Protein AF-A0A7W1F2G5-F1 (afdb_monomer)

Sequence (78 aa):
MRVDHVLHVFRKDGIELLRDRRTLFVNVLLPLLLYPLIMLFLVQVTQLTRDSHAPPPRVALLGLPDRLDDLVLDPPRV

Structure (mmCIF, N/CA/C/O backbone):
data_AF-A0A7W1F2G5-F1
#
_entry.id   AF-A0A7W1F2G5-F1
#
loop_
_atom_site.group_PDB
_atom_site.id
_atom_site.type_symbol
_atom_site.label_atom_id
_atom_site.label_alt_id
_atom_site.label_comp_id
_atom_site.label_asym_id
_atom_site.label_entity_id
_atom_site.label_seq_id
_atom_site.pdbx_PDB_ins_code
_atom_site.Cartn_x
_atom_site.Cartn_y
_atom_site.Cartn_z
_atom_site.occupancy
_atom_site.B_iso_or_equiv
_atom_site.auth_seq_id
_atom_site.auth_comp_id
_atom_site.auth_asym_id
_atom_site.auth_atom_id
_atom_site.pdbx_PDB_model_num
ATOM 1 N N . MET A 1 1 ? -26.770 -11.643 32.287 1.00 56.16 1 MET A N 1
ATOM 2 C CA . MET A 1 1 ? -25.994 -10.464 31.838 1.00 56.16 1 MET A CA 1
ATOM 3 C C . MET A 1 1 ? -26.893 -9.613 30.958 1.00 56.16 1 MET A C 1
ATOM 5 O O . MET A 1 1 ? -27.442 -10.136 30.001 1.00 56.16 1 MET A O 1
ATOM 9 N N . ARG A 1 2 ? -27.138 -8.354 31.335 1.00 75.62 2 ARG A N 1
ATOM 10 C CA . ARG A 1 2 ? -28.072 -7.463 30.630 1.00 75.62 2 ARG A CA 1
ATOM 11 C C . ARG A 1 2 ? -27.398 -6.897 29.377 1.00 75.62 2 ARG A C 1
ATOM 13 O O . ARG A 1 2 ? -26.473 -6.099 29.496 1.00 75.62 2 ARG A O 1
ATOM 20 N N . VAL A 1 3 ? -27.863 -7.316 28.204 1.00 80.56 3 VAL A N 1
ATOM 21 C CA . VAL A 1 3 ? -27.410 -6.850 26.876 1.00 80.56 3 VAL A CA 1
ATOM 22 C C . VAL A 1 3 ? -27.453 -5.324 26.747 1.00 80.56 3 VAL A C 1
ATOM 24 O O . VAL A 1 3 ? -26.571 -4.737 26.127 1.00 80.56 3 VAL A O 1
ATOM 27 N N . ASP A 1 4 ? -28.395 -4.675 27.432 1.00 83.81 4 ASP A N 1
ATOM 28 C CA . ASP A 1 4 ? -28.533 -3.215 27.452 1.00 83.81 4 ASP A CA 1
ATOM 29 C C . ASP A 1 4 ? -27.309 -2.508 28.048 1.00 83.81 4 ASP A C 1
ATOM 31 O O . ASP A 1 4 ? -26.890 -1.466 27.551 1.00 83.81 4 ASP A O 1
ATOM 35 N N . HIS A 1 5 ? -26.691 -3.087 29.086 1.00 84.31 5 HIS A N 1
ATOM 36 C CA . HIS A 1 5 ? -25.462 -2.535 29.666 1.00 84.31 5 HIS A CA 1
ATOM 37 C C . HIS A 1 5 ? -24.279 -2.680 28.709 1.00 84.31 5 HIS A C 1
ATOM 39 O O . HIS A 1 5 ? -23.493 -1.750 28.560 1.00 84.31 5 HIS A O 1
ATOM 45 N N . VAL A 1 6 ? -24.173 -3.825 28.031 1.00 84.94 6 VAL A N 1
ATOM 46 C CA . VAL A 1 6 ? -23.102 -4.082 27.058 1.00 84.94 6 VAL A CA 1
ATOM 47 C C . VAL A 1 6 ? -23.198 -3.100 25.891 1.00 84.94 6 VAL A C 1
ATOM 49 O O . VAL A 1 6 ? -22.198 -2.489 25.522 1.00 84.94 6 VAL A O 1
ATOM 52 N N . LEU A 1 7 ? -24.405 -2.884 25.359 1.00 85.19 7 LEU A N 1
ATOM 53 C CA . LEU A 1 7 ? -24.641 -1.945 24.263 1.00 85.19 7 LEU A CA 1
ATOM 54 C C . LEU A 1 7 ? -24.331 -0.496 24.670 1.00 85.19 7 LEU A C 1
ATOM 56 O O . LEU A 1 7 ? -23.765 0.269 23.887 1.00 85.19 7 LEU A O 1
ATOM 60 N N . HIS A 1 8 ? -24.666 -0.121 25.906 1.00 86.75 8 HIS A N 1
ATOM 61 C CA . HIS A 1 8 ? -24.404 1.221 26.419 1.00 86.75 8 HIS A CA 1
ATOM 62 C C . HIS A 1 8 ? -22.903 1.500 26.594 1.00 86.75 8 HIS A C 1
ATOM 64 O O . HIS A 1 8 ? -22.449 2.611 26.307 1.00 86.75 8 HIS A O 1
ATOM 70 N N . VAL A 1 9 ? -22.130 0.498 27.026 1.00 85.25 9 VAL A N 1
ATOM 71 C CA . VAL A 1 9 ? -20.663 0.582 27.119 1.00 85.25 9 VAL A CA 1
ATOM 72 C C . VAL A 1 9 ? -20.043 0.651 25.723 1.00 85.25 9 VAL A C 1
ATOM 74 O O .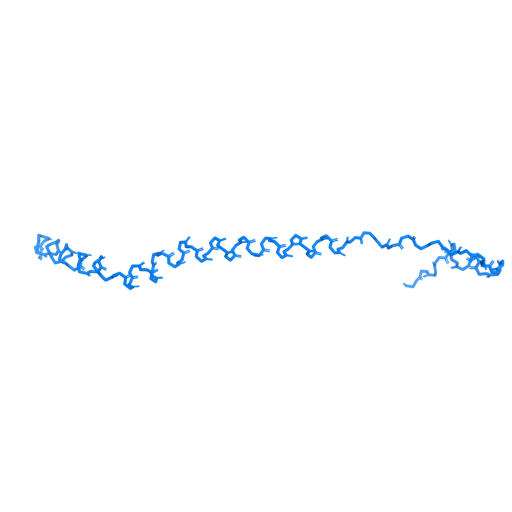 VAL A 1 9 ? -19.284 1.573 25.448 1.00 85.25 9 VAL A O 1
ATOM 77 N N . PHE A 1 10 ? -20.459 -0.220 24.797 1.00 85.94 10 PHE A N 1
ATOM 78 C CA . PHE A 1 10 ? -19.967 -0.212 23.412 1.00 85.94 10 PHE A CA 1
ATOM 79 C C . PHE A 1 10 ? -20.178 1.126 22.707 1.00 85.94 10 PHE A C 1
ATOM 81 O O . PHE A 1 10 ? -19.304 1.600 21.987 1.00 85.94 10 PHE A O 1
ATOM 88 N N . ARG A 1 11 ? -21.342 1.750 22.899 1.00 85.88 11 ARG A N 1
ATOM 89 C CA . ARG A 1 11 ? -21.642 3.046 22.287 1.00 85.88 11 ARG A CA 1
ATOM 90 C C . ARG A 1 11 ? -20.779 4.163 22.873 1.00 85.88 11 ARG A C 1
ATOM 92 O O . ARG A 1 11 ? -20.349 5.037 22.125 1.00 85.88 11 ARG A O 1
ATOM 99 N N . LYS A 1 12 ? -20.529 4.142 24.184 1.00 87.06 12 LYS A N 1
ATOM 100 C CA . LYS A 1 12 ? -19.637 5.105 24.839 1.00 87.06 12 LYS A CA 1
ATOM 101 C C . LYS A 1 12 ? -18.207 4.945 24.314 1.00 87.06 12 LYS A C 1
ATOM 103 O O . LYS A 1 12 ? -17.652 5.904 23.782 1.00 87.06 12 LYS A O 1
ATOM 108 N N . ASP A 1 13 ? -17.672 3.732 24.384 1.00 84.06 13 ASP A N 1
ATOM 109 C CA . ASP A 1 13 ? -16.287 3.438 24.011 1.00 84.06 13 ASP A CA 1
ATOM 110 C C . ASP A 1 13 ? -16.068 3.595 22.500 1.00 84.06 13 ASP A C 1
ATOM 112 O O . ASP A 1 13 ? -15.028 4.078 22.063 1.00 84.06 13 ASP A O 1
ATOM 116 N N . GLY A 1 14 ? -17.075 3.274 21.683 1.00 83.38 14 GLY A N 1
ATOM 117 C CA . GLY A 1 14 ? -17.042 3.481 20.238 1.00 83.38 14 GLY A CA 1
ATOM 118 C C . GLY A 1 14 ? -16.968 4.958 19.847 1.00 83.38 14 GLY A C 1
ATOM 119 O O . GLY A 1 14 ? -16.200 5.308 18.957 1.00 83.38 14 GLY A O 1
ATOM 120 N N . ILE A 1 15 ? -17.710 5.846 20.521 1.00 85.62 15 ILE A N 1
ATOM 121 C CA . ILE A 1 15 ? -17.620 7.301 20.289 1.00 85.62 15 ILE A CA 1
ATOM 122 C C . ILE A 1 15 ? -16.253 7.834 20.732 1.00 85.62 15 ILE A C 1
ATOM 124 O O . ILE A 1 15 ? -15.679 8.698 20.068 1.00 85.62 15 ILE A O 1
ATOM 128 N N . GLU A 1 16 ? -15.722 7.314 21.836 1.00 84.88 16 GLU A N 1
ATOM 129 C CA . GLU A 1 16 ? -14.404 7.682 22.353 1.00 84.88 16 GLU A CA 1
ATOM 130 C C . GLU A 1 16 ? -13.282 7.245 21.394 1.00 84.88 16 GLU A C 1
ATOM 132 O O . GLU A 1 16 ? -12.410 8.049 21.059 1.00 84.88 16 GLU A O 1
ATOM 137 N N . LEU A 1 17 ? -13.387 6.038 20.828 1.00 81.62 17 LEU A N 1
ATOM 138 C CA . LEU A 1 17 ? -12.505 5.528 19.776 1.00 81.62 17 LEU A CA 1
ATOM 139 C C . LEU A 1 17 ? -12.634 6.327 18.469 1.00 81.62 17 LEU A C 1
ATOM 141 O O . LEU A 1 17 ? -11.627 6.633 17.834 1.00 81.62 17 LEU A O 1
ATOM 145 N N . LEU A 1 18 ? -13.857 6.704 18.072 1.00 80.44 18 LEU A N 1
ATOM 146 C CA . LEU A 1 18 ? -14.090 7.533 16.884 1.00 80.44 18 LEU A CA 1
ATOM 147 C C . LEU A 1 18 ? -13.512 8.947 17.041 1.00 80.44 18 LEU A C 1
ATOM 149 O O . LEU A 1 18 ? -13.103 9.569 16.060 1.00 80.44 18 LEU A O 1
ATOM 153 N N . ARG A 1 19 ? -13.488 9.475 18.268 1.00 81.62 19 ARG A N 1
ATOM 154 C CA . ARG A 1 19 ? -12.886 10.778 18.571 1.00 81.62 19 ARG A CA 1
ATOM 155 C C . ARG A 1 19 ? -11.360 10.708 18.585 1.00 81.62 19 ARG A C 1
ATOM 157 O O . ARG A 1 19 ? -10.706 11.732 18.355 1.00 81.62 19 ARG A O 1
ATOM 164 N N . ASP A 1 20 ? -10.785 9.526 18.799 1.00 87.62 20 ASP A N 1
ATOM 165 C CA . ASP A 1 20 ? -9.359 9.301 18.611 1.00 87.62 20 ASP A CA 1
ATOM 166 C C . ASP A 1 20 ? -9.003 9.250 17.117 1.00 87.62 20 ASP A C 1
ATOM 168 O O . ASP A 1 20 ? -8.810 8.206 16.484 1.00 87.62 20 ASP A O 1
ATOM 172 N N . ARG A 1 21 ? -8.865 10.455 16.559 1.00 81.94 21 ARG A N 1
ATOM 173 C CA . ARG A 1 21 ? -8.415 10.700 15.188 1.00 81.94 21 ARG A CA 1
ATOM 174 C C . ARG A 1 21 ? -7.106 9.988 14.855 1.00 81.94 21 ARG A C 1
ATOM 176 O O . ARG A 1 21 ? -6.910 9.650 13.696 1.00 81.94 21 ARG A O 1
ATOM 183 N N . ARG A 1 22 ? -6.208 9.762 15.825 1.00 84.94 22 ARG A N 1
ATOM 184 C CA . ARG A 1 22 ? -4.927 9.087 15.572 1.00 84.94 22 ARG A CA 1
ATOM 185 C C . ARG A 1 22 ? -5.162 7.604 15.315 1.00 84.94 22 ARG A C 1
ATOM 187 O O . ARG A 1 22 ? -4.618 7.065 14.354 1.00 84.94 22 ARG A O 1
ATOM 194 N N . THR A 1 23 ? -6.002 6.979 16.132 1.00 87.69 23 THR A N 1
ATOM 195 C CA . THR A 1 23 ? -6.346 5.561 15.998 1.00 87.69 23 THR A CA 1
ATOM 196 C C . THR A 1 23 ? -7.150 5.294 14.727 1.00 87.69 23 THR A C 1
ATOM 198 O O . THR A 1 23 ? -6.785 4.402 13.963 1.00 87.69 23 THR A O 1
ATOM 201 N N . LEU A 1 24 ? -8.170 6.105 14.420 1.00 87.31 24 LEU A N 1
ATOM 202 C CA . LEU A 1 24 ? -8.889 5.987 13.144 1.00 87.31 24 LEU A CA 1
ATOM 203 C C . LEU A 1 24 ? -7.975 6.211 11.933 1.00 87.31 24 LEU A C 1
ATOM 205 O O . LEU A 1 24 ? -8.087 5.503 10.933 1.00 87.31 24 LEU A O 1
ATOM 209 N N . PHE A 1 25 ? -7.055 7.17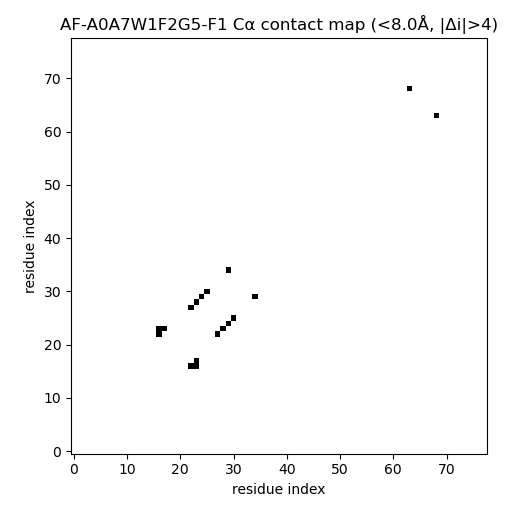4 12.012 1.00 89.50 25 PHE A N 1
ATOM 210 C CA . PHE A 1 25 ? -6.140 7.447 10.911 1.00 89.50 25 PHE A CA 1
ATOM 211 C C . PHE A 1 25 ? -5.220 6.258 10.645 1.00 89.50 25 PHE A C 1
ATOM 213 O O . PHE A 1 25 ? -5.115 5.826 9.507 1.00 89.50 25 PHE A O 1
ATOM 220 N N . VAL A 1 26 ? -4.583 5.690 11.670 1.00 91.56 26 VAL A N 1
ATOM 221 C CA . VAL A 1 26 ? -3.638 4.577 11.485 1.00 91.56 26 VAL A CA 1
ATOM 222 C C . VAL A 1 26 ? -4.351 3.270 11.131 1.00 91.56 26 VAL A C 1
ATOM 224 O O . VAL A 1 26 ? -3.867 2.533 10.279 1.00 91.56 26 VAL A O 1
ATOM 227 N N . ASN A 1 27 ? -5.504 2.983 11.738 1.00 90.81 27 ASN A N 1
ATOM 228 C CA . ASN A 1 27 ? -6.158 1.684 11.553 1.00 90.81 27 ASN A CA 1
ATOM 229 C C . ASN A 1 27 ? -7.123 1.642 10.366 1.00 90.81 27 ASN A C 1
ATOM 231 O O . ASN A 1 27 ? -7.374 0.562 9.840 1.00 90.81 27 ASN A O 1
ATOM 235 N N . VAL A 1 28 ? -7.677 2.783 9.949 1.00 91.38 28 VAL A N 1
ATOM 236 C CA . VAL A 1 28 ? -8.653 2.843 8.851 1.00 91.38 28 VAL A CA 1
ATOM 237 C C . VAL A 1 28 ? -8.079 3.607 7.671 1.00 91.38 28 VAL A C 1
ATOM 239 O O . VAL A 1 28 ? -7.983 3.063 6.575 1.00 91.38 28 VAL A O 1
ATOM 242 N N . LEU A 1 29 ? -7.667 4.859 7.880 1.00 92.31 29 LEU A N 1
ATOM 243 C CA . LEU A 1 29 ? -7.289 5.722 6.761 1.00 92.31 29 LEU A CA 1
ATOM 244 C C . LEU A 1 29 ? -5.959 5.308 6.119 1.00 92.31 29 LEU A C 1
ATOM 246 O O . LEU A 1 29 ? -5.834 5.319 4.897 1.00 92.31 29 LEU A O 1
ATOM 250 N N . LEU A 1 30 ? -4.978 4.921 6.933 1.00 94.12 30 LEU A N 1
ATOM 251 C CA . LEU A 1 30 ? -3.661 4.502 6.482 1.00 94.12 30 LEU A CA 1
ATOM 252 C C . LEU A 1 30 ? -3.759 3.268 5.582 1.00 94.12 30 LEU A C 1
ATOM 254 O O . LEU A 1 30 ? -3.310 3.388 4.452 1.00 94.12 30 LEU A O 1
ATOM 258 N N . PRO A 1 31 ? -4.356 2.123 5.970 1.00 94.44 31 PRO A N 1
ATOM 259 C CA . PRO A 1 31 ? -4.489 0.998 5.046 1.00 94.44 31 PRO A CA 1
ATOM 260 C C . PRO A 1 31 ? -5.350 1.351 3.829 1.00 94.44 31 PRO A C 1
ATOM 262 O O . PRO A 1 31 ? -5.005 0.952 2.718 1.00 94.44 31 PRO A O 1
ATOM 265 N N . LEU A 1 32 ? -6.405 2.159 4.002 1.00 96.50 32 LEU A N 1
ATOM 266 C CA . LEU A 1 32 ? -7.269 2.586 2.899 1.00 96.50 32 LEU A CA 1
ATOM 267 C C . LEU A 1 32 ? -6.517 3.390 1.827 1.00 96.50 32 LEU A C 1
ATOM 269 O O . LEU A 1 32 ? -6.834 3.253 0.652 1.00 96.50 32 LEU A O 1
ATOM 273 N N . LEU A 1 33 ? -5.536 4.213 2.207 1.00 96.38 33 LEU A N 1
ATOM 274 C CA . LEU A 1 33 ? -4.750 5.026 1.270 1.00 96.38 33 LEU A CA 1
ATOM 275 C C . LEU A 1 33 ? -3.433 4.361 0.858 1.00 96.38 33 LEU A C 1
ATOM 277 O O . LEU A 1 33 ? -3.049 4.392 -0.309 1.00 96.38 33 LEU A O 1
ATOM 281 N N . LEU A 1 34 ? -2.728 3.763 1.812 1.00 96.94 34 LEU A N 1
ATOM 282 C CA . LEU A 1 34 ? -1.387 3.223 1.621 1.00 96.94 34 LEU A CA 1
ATOM 283 C C . LEU A 1 34 ? -1.408 1.969 0.749 1.00 96.94 34 LEU A C 1
ATOM 285 O O . LEU A 1 34 ? -0.548 1.827 -0.115 1.00 96.94 34 LEU A O 1
ATOM 289 N N . TYR A 1 35 ? -2.379 1.072 0.932 1.00 95.88 35 TYR A N 1
ATOM 290 C CA . TYR A 1 35 ? -2.456 -0.155 0.135 1.00 95.88 35 TYR A CA 1
ATOM 291 C C . TYR A 1 35 ? -2.681 0.116 -1.356 1.00 95.88 35 TYR A C 1
ATOM 293 O O . TYR A 1 35 ? -1.893 -0.398 -2.153 1.00 95.88 35 TYR A O 1
ATOM 301 N N . PRO A 1 36 ? -3.670 0.933 -1.777 1.00 96.62 36 PRO A N 1
ATOM 302 C CA . PRO A 1 36 ? -3.819 1.245 -3.195 1.00 96.62 36 PRO A CA 1
ATOM 303 C C . PRO A 1 36 ? -2.626 2.035 -3.741 1.00 96.62 36 PRO A C 1
ATOM 305 O O . PRO A 1 36 ? -2.246 1.826 -4.891 1.00 96.62 36 PRO A O 1
ATOM 308 N N . LEU A 1 37 ? -1.988 2.886 -2.929 1.00 98.06 37 LEU A N 1
ATOM 309 C CA . LEU A 1 37 ? -0.789 3.612 -3.346 1.00 98.06 37 LEU A CA 1
ATOM 310 C C . LEU A 1 37 ? 0.387 2.662 -3.628 1.00 98.06 37 LEU A C 1
ATOM 312 O O . LEU A 1 37 ? 1.017 2.764 -4.680 1.00 98.06 37 LEU A O 1
ATOM 316 N N . ILE A 1 38 ? 0.652 1.711 -2.726 1.00 97.81 38 ILE A N 1
ATOM 317 C CA . ILE A 1 38 ? 1.683 0.680 -2.918 1.00 97.81 38 ILE A CA 1
ATOM 318 C C . ILE A 1 38 ? 1.340 -0.199 -4.122 1.00 97.81 38 ILE A C 1
ATOM 320 O O . ILE A 1 38 ? 2.214 -0.492 -4.934 1.00 97.81 38 ILE A O 1
ATOM 324 N N . MET A 1 39 ? 0.075 -0.598 -4.271 1.00 97.62 39 MET A N 1
ATOM 325 C CA . MET A 1 39 ? -0.376 -1.385 -5.419 1.00 97.62 39 MET A CA 1
ATOM 326 C C . MET A 1 39 ? -0.102 -0.654 -6.737 1.00 97.62 39 MET A C 1
ATOM 328 O O . MET A 1 39 ? 0.478 -1.240 -7.650 1.00 97.62 39 MET A O 1
ATOM 332 N N . LEU A 1 40 ? -0.470 0.626 -6.831 1.00 97.62 40 LEU A N 1
ATOM 333 C CA . LEU A 1 40 ? -0.220 1.439 -8.018 1.00 97.62 40 LEU A CA 1
ATOM 334 C C . LEU A 1 40 ? 1.281 1.556 -8.308 1.00 97.62 40 LEU A C 1
ATOM 336 O O . LEU A 1 40 ? 1.700 1.390 -9.453 1.00 97.62 40 LEU A O 1
ATOM 340 N N . PHE A 1 41 ? 2.086 1.797 -7.272 1.00 97.19 41 PHE A N 1
ATOM 341 C CA . PHE A 1 41 ? 3.540 1.858 -7.386 1.00 97.19 41 PHE A CA 1
ATOM 342 C C .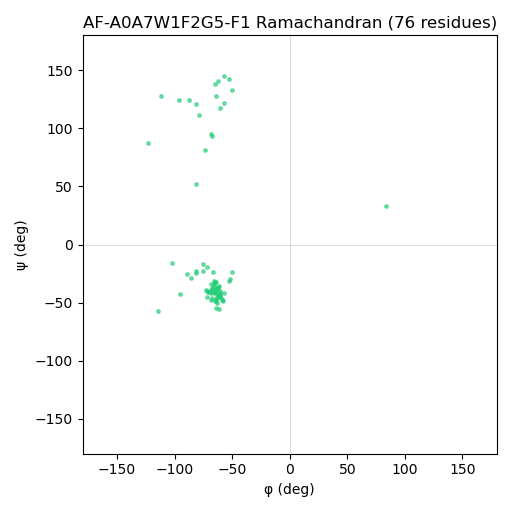 PHE A 1 41 ? 4.129 0.550 -7.935 1.00 97.19 41 PHE A C 1
ATOM 344 O O . PHE A 1 41 ? 4.906 0.573 -8.889 1.00 97.19 41 PHE A O 1
ATOM 351 N N . LEU A 1 42 ? 3.718 -0.599 -7.390 1.00 97.00 42 LEU A N 1
ATOM 352 C CA . LEU A 1 42 ? 4.174 -1.910 -7.854 1.00 97.00 42 LEU A CA 1
ATOM 353 C C . LEU A 1 42 ? 3.791 -2.163 -9.317 1.00 97.00 42 LEU A C 1
ATOM 355 O O . LEU A 1 42 ? 4.624 -2.626 -10.096 1.00 97.00 42 LEU A O 1
ATOM 359 N N . VAL A 1 43 ? 2.564 -1.816 -9.717 1.00 96.12 43 VAL A N 1
ATOM 360 C CA . VAL A 1 43 ? 2.129 -1.930 -11.116 1.00 96.12 43 VAL A CA 1
ATOM 361 C C . VAL A 1 43 ? 3.032 -1.101 -12.033 1.00 96.12 43 VAL A C 1
ATOM 363 O O . VAL A 1 43 ? 3.519 -1.635 -13.027 1.00 96.12 43 VAL A O 1
ATOM 366 N N . GLN A 1 44 ? 3.337 0.150 -11.678 1.00 94.38 44 GLN A N 1
ATOM 367 C CA . GLN A 1 44 ? 4.229 0.999 -12.478 1.00 94.38 44 GLN A CA 1
ATOM 368 C C . GLN A 1 44 ? 5.641 0.414 -12.607 1.00 94.38 44 GLN 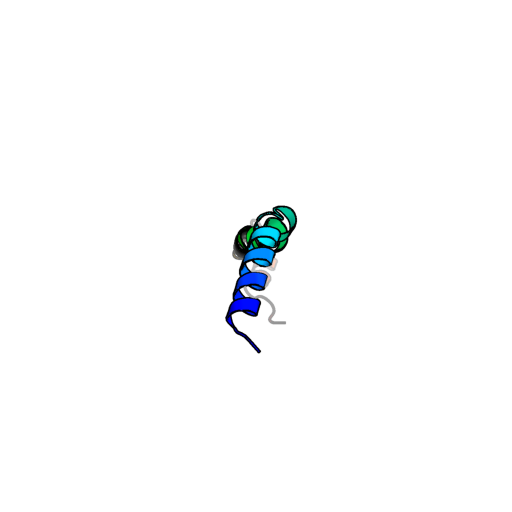A C 1
ATOM 370 O O . GLN A 1 44 ? 6.179 0.347 -13.711 1.00 94.38 44 GLN A O 1
ATOM 375 N N . VAL A 1 45 ? 6.228 -0.069 -11.507 1.00 94.06 45 VAL A N 1
ATOM 376 C CA . VAL A 1 45 ? 7.568 -0.684 -11.529 1.00 94.06 45 VAL A CA 1
ATOM 377 C C . VAL A 1 45 ? 7.589 -1.915 -12.435 1.00 94.06 45 VAL A C 1
ATOM 379 O O . VAL A 1 45 ? 8.493 -2.069 -13.252 1.00 94.06 45 VAL A O 1
ATOM 382 N N . THR A 1 46 ? 6.576 -2.780 -12.337 1.00 91.88 46 THR A N 1
ATOM 383 C CA . THR A 1 46 ? 6.511 -3.982 -13.184 1.00 91.88 46 THR A CA 1
ATOM 384 C C . THR A 1 46 ? 6.341 -3.663 -14.667 1.00 91.88 46 THR A C 1
ATOM 386 O O . THR A 1 46 ? 6.895 -4.383 -15.497 1.00 91.88 46 THR A O 1
ATOM 389 N N . GLN A 1 47 ? 5.615 -2.595 -15.011 1.00 88.94 47 GLN A N 1
ATOM 390 C CA . GLN A 1 47 ? 5.495 -2.127 -16.394 1.00 88.94 47 GLN A CA 1
ATOM 391 C C . GLN A 1 47 ? 6.844 -1.636 -16.924 1.00 88.94 47 GLN A C 1
ATOM 393 O O . GLN A 1 47 ? 7.299 -2.120 -17.956 1.00 88.94 47 GLN A O 1
ATOM 398 N N . LEU A 1 48 ? 7.542 -0.792 -16.162 1.00 88.44 48 LEU A N 1
ATOM 399 C CA . LEU A 1 48 ? 8.838 -0.250 -16.570 1.00 88.44 48 LEU A CA 1
ATOM 400 C C . LEU A 1 48 ? 9.897 -1.347 -16.792 1.00 88.44 48 LEU A C 1
ATOM 402 O O . LEU A 1 48 ? 10.646 -1.320 -17.772 1.00 88.44 48 LEU A O 1
ATOM 406 N N . THR A 1 49 ? 9.942 -2.352 -15.912 1.00 83.69 49 THR A N 1
ATOM 407 C CA . THR A 1 49 ? 10.853 -3.498 -16.068 1.00 83.69 49 THR A CA 1
ATOM 408 C C . THR A 1 49 ? 10.513 -4.342 -17.299 1.00 83.69 49 THR A C 1
ATOM 410 O O . THR A 1 49 ? 11.418 -4.848 -17.960 1.00 83.69 49 THR A O 1
ATOM 413 N N . ARG A 1 50 ? 9.226 -4.491 -17.644 1.00 78.25 50 ARG A N 1
ATOM 414 C CA . ARG A 1 50 ? 8.811 -5.204 -18.864 1.00 78.25 50 ARG A CA 1
ATOM 415 C C . ARG A 1 50 ? 9.194 -4.449 -20.129 1.00 78.25 50 ARG A C 1
ATOM 417 O O . ARG A 1 50 ? 9.707 -5.074 -21.049 1.00 78.25 50 ARG A O 1
ATOM 424 N N . ASP A 1 51 ? 9.018 -3.134 -20.151 1.00 67.19 51 ASP A N 1
ATOM 425 C CA . ASP A 1 51 ? 9.389 -2.307 -21.306 1.00 67.19 51 ASP A CA 1
ATOM 426 C C . ASP A 1 51 ? 10.909 -2.279 -21.535 1.00 67.19 51 ASP A C 1
ATOM 428 O O . ASP A 1 51 ? 11.380 -2.085 -22.655 1.00 67.19 51 ASP A O 1
ATOM 432 N N . SER A 1 52 ? 11.688 -2.550 -20.484 1.00 62.06 52 SER A N 1
ATOM 433 C CA . SER A 1 52 ? 13.144 -2.696 -20.567 1.00 62.06 52 SER A CA 1
ATOM 434 C C . SER A 1 52 ? 13.583 -3.998 -21.256 1.00 62.06 52 SER A C 1
ATOM 436 O O . SER A 1 52 ? 14.702 -4.066 -21.763 1.00 62.06 52 SER A O 1
ATOM 438 N N . HIS A 1 53 ? 12.713 -5.011 -21.355 1.00 60.38 53 HIS A N 1
ATOM 439 C CA . HIS A 1 53 ? 12.921 -6.197 -22.197 1.00 60.38 53 HIS A CA 1
ATOM 440 C C . HIS A 1 53 ? 12.546 -5.908 -23.660 1.00 60.38 53 HIS A C 1
ATOM 442 O O . HIS A 1 53 ? 11.777 -6.640 -24.287 1.00 60.38 53 HIS A O 1
ATOM 448 N N . ALA A 1 54 ? 13.096 -4.830 -24.223 1.00 62.56 54 ALA A N 1
ATOM 449 C CA . ALA A 1 54 ? 13.053 -4.614 -25.661 1.00 62.56 54 ALA A CA 1
ATOM 450 C C . ALA A 1 54 ? 13.694 -5.822 -26.384 1.00 62.56 54 ALA A C 1
ATOM 452 O O . ALA A 1 54 ? 14.651 -6.409 -25.863 1.00 62.56 54 ALA A O 1
ATOM 453 N N . PRO A 1 55 ? 13.186 -6.224 -27.568 1.00 66.06 55 PRO A N 1
ATOM 454 C CA . PRO A 1 55 ? 13.819 -7.271 -28.365 1.00 66.06 55 PRO A CA 1
ATOM 455 C C . PRO A 1 55 ? 15.302 -6.933 -28.575 1.00 66.06 55 PRO A C 1
ATOM 457 O O . PRO A 1 55 ? 15.627 -5.749 -28.726 1.00 66.06 55 PRO A O 1
ATOM 460 N N . PRO A 1 56 ? 16.202 -7.939 -28.561 1.00 69.44 56 PRO A N 1
ATOM 461 C CA . PRO A 1 56 ? 17.637 -7.705 -28.644 1.00 69.44 56 PRO A CA 1
ATOM 462 C C . PRO A 1 56 ? 17.935 -6.778 -29.829 1.00 69.44 56 PRO A C 1
ATOM 464 O O . PRO A 1 56 ? 17.371 -6.986 -30.912 1.00 69.44 56 PRO A O 1
ATOM 467 N N . PRO A 1 57 ? 18.763 -5.735 -29.635 1.00 68.00 57 PRO A N 1
ATOM 468 C CA . PRO A 1 57 ? 19.020 -4.758 -30.677 1.00 68.00 57 PRO A CA 1
ATOM 469 C C . PRO A 1 57 ? 19.555 -5.485 -31.909 1.00 68.00 57 PRO A C 1
ATOM 471 O O . PRO A 1 57 ? 20.558 -6.197 -31.844 1.00 68.00 57 PRO A O 1
ATOM 474 N N . ARG 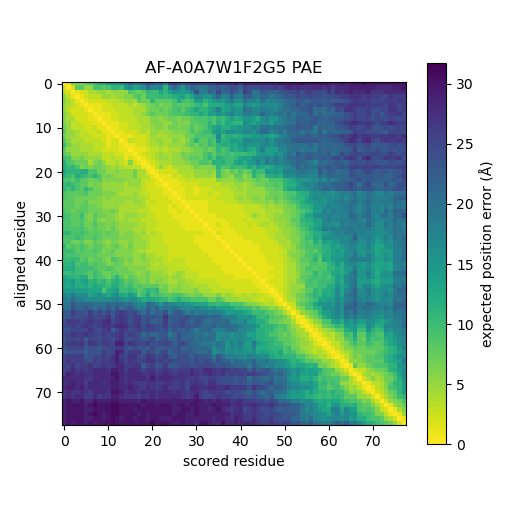A 1 58 ? 18.853 -5.327 -33.036 1.00 66.44 58 ARG A N 1
ATOM 475 C CA . ARG A 1 58 ? 19.301 -5.833 -34.334 1.00 66.44 58 ARG A CA 1
ATOM 476 C C . ARG A 1 58 ? 20.539 -5.045 -34.742 1.00 66.44 58 ARG A C 1
ATOM 478 O O . ARG A 1 58 ? 20.434 -3.960 -35.307 1.00 66.44 58 ARG A O 1
ATOM 485 N N . VAL A 1 59 ? 21.705 -5.584 -34.413 1.00 73.81 59 VAL A N 1
ATOM 486 C CA . VAL A 1 59 ? 22.991 -5.059 -34.859 1.00 73.81 59 VAL A CA 1
ATOM 487 C C . VAL A 1 59 ? 23.263 -5.563 -36.273 1.00 73.81 59 VAL A C 1
ATOM 489 O O . VAL A 1 59 ? 23.280 -6.764 -36.523 1.00 73.81 59 VAL A O 1
ATOM 492 N N . ALA A 1 60 ? 23.435 -4.633 -37.208 1.00 78.38 60 ALA A N 1
ATOM 493 C CA . ALA A 1 60 ? 23.964 -4.925 -38.532 1.00 78.38 60 ALA A CA 1
ATOM 494 C C . ALA A 1 60 ? 25.462 -4.623 -38.508 1.00 78.38 60 ALA A C 1
ATOM 496 O O . ALA A 1 60 ? 25.864 -3.516 -38.146 1.00 78.38 60 ALA A O 1
ATOM 497 N N . LEU A 1 61 ? 26.285 -5.605 -38.860 1.00 76.38 61 LEU A N 1
ATOM 498 C CA . LEU A 1 61 ? 27.721 -5.407 -38.989 1.00 76.38 61 LEU A CA 1
ATOM 499 C C . LEU A 1 61 ? 28.011 -4.929 -40.418 1.00 76.38 61 LEU A C 1
ATOM 501 O O . LEU A 1 61 ? 27.599 -5.567 -41.382 1.00 76.38 61 LEU A O 1
ATOM 505 N N . LEU A 1 62 ? 28.672 -3.779 -40.557 1.00 77.12 62 LEU A N 1
ATOM 506 C CA . LEU A 1 62 ? 29.002 -3.169 -41.847 1.00 77.12 62 LEU A CA 1
ATOM 507 C C . LEU A 1 62 ? 30.516 -3.230 -42.060 1.00 77.12 62 LEU A C 1
ATOM 509 O O . LEU A 1 62 ? 31.274 -2.782 -41.202 1.00 77.12 62 LEU A O 1
ATOM 513 N N . GLY A 1 63 ? 30.945 -3.756 -43.209 1.00 73.50 63 GLY A N 1
ATOM 514 C CA . GLY A 1 63 ? 32.363 -3.850 -43.574 1.00 73.50 63 GLY A CA 1
ATOM 515 C C . GLY A 1 63 ? 33.088 -5.068 -42.999 1.00 73.50 63 GLY A C 1
ATOM 516 O O . GLY A 1 63 ? 34.270 -4.966 -42.671 1.00 73.50 63 GLY A O 1
ATOM 517 N N . LEU A 1 64 ? 32.398 -6.205 -42.852 1.00 75.81 64 LEU A N 1
ATOM 518 C CA . LEU A 1 64 ? 33.067 -7.449 -42.483 1.00 75.81 64 LEU A CA 1
ATOM 519 C C . LEU A 1 64 ? 34.032 -7.890 -43.596 1.00 75.81 64 LEU A C 1
ATOM 521 O O . LEU A 1 64 ? 33.697 -7.793 -44.774 1.00 75.81 64 LEU A O 1
ATOM 525 N N . PRO A 1 65 ? 35.233 -8.374 -43.242 1.00 74.00 65 PRO A N 1
ATOM 526 C CA . PRO A 1 65 ? 36.048 -9.152 -44.162 1.00 74.00 65 PRO A CA 1
ATOM 527 C C . PRO A 1 65 ? 35.300 -10.439 -44.528 1.00 74.00 65 PRO A C 1
ATOM 529 O O . PRO A 1 65 ? 34.772 -11.088 -43.625 1.00 74.00 65 PRO A O 1
ATOM 532 N N . ASP A 1 66 ? 35.362 -10.867 -45.793 1.00 71.19 66 ASP A N 1
ATOM 533 C CA . ASP A 1 66 ? 34.615 -12.023 -46.335 1.00 71.19 66 ASP A CA 1
ATOM 534 C C . ASP A 1 66 ? 34.745 -13.318 -45.496 1.00 71.19 66 ASP A C 1
ATOM 536 O O . ASP A 1 66 ? 33.888 -14.188 -45.528 1.00 71.19 66 ASP A O 1
ATOM 540 N N . ARG A 1 67 ? 35.818 -13.456 -44.701 1.00 63.72 67 ARG A N 1
ATOM 541 C CA . ARG A 1 67 ? 36.079 -14.612 -43.820 1.00 63.72 67 ARG A CA 1
ATOM 542 C C . ARG A 1 67 ? 35.238 -14.666 -42.539 1.00 63.72 67 ARG A C 1
ATOM 544 O O . ARG A 1 67 ? 35.258 -15.691 -41.864 1.00 63.72 67 ARG A O 1
ATOM 551 N N . LEU A 1 68 ? 34.608 -13.564 -42.140 1.00 65.88 68 LEU A N 1
ATOM 552 C CA . LEU A 1 68 ? 33.828 -13.470 -40.899 1.00 65.88 68 LEU A CA 1
ATOM 553 C C . LEU A 1 68 ? 32.318 -13.544 -41.144 1.00 65.88 68 LEU A C 1
ATOM 555 O O . LEU A 1 68 ? 31.582 -13.819 -40.197 1.00 65.88 68 LEU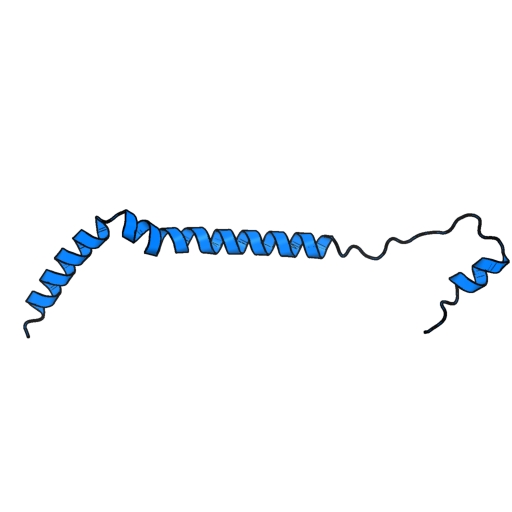 A O 1
ATOM 559 N N . ASP A 1 69 ? 31.866 -13.354 -42.385 1.00 65.62 69 ASP A N 1
ATOM 560 C CA . ASP A 1 69 ? 30.450 -13.477 -42.748 1.00 65.62 69 ASP A CA 1
ATOM 561 C C . ASP A 1 69 ? 29.939 -14.909 -42.524 1.00 65.62 69 ASP A C 1
ATOM 563 O O . ASP A 1 69 ? 28.850 -15.107 -41.980 1.00 65.62 69 ASP A O 1
ATOM 567 N N . ASP A 1 70 ? 30.775 -15.910 -42.814 1.00 64.75 70 ASP A N 1
ATOM 568 C CA . ASP A 1 70 ? 30.449 -17.329 -42.631 1.00 64.75 70 ASP A CA 1
ATOM 569 C C . ASP A 1 70 ? 30.215 -17.711 -41.154 1.00 64.75 70 ASP A C 1
ATOM 571 O O . ASP A 1 70 ? 29.386 -18.569 -40.856 1.00 64.75 70 ASP A O 1
ATOM 575 N N . LEU A 1 71 ? 30.903 -17.053 -40.208 1.00 65.00 71 LEU A N 1
ATOM 576 C CA . LEU A 1 71 ? 30.794 -17.337 -38.767 1.00 65.00 71 LEU A CA 1
ATOM 577 C C . LEU A 1 71 ? 29.570 -16.661 -38.121 1.00 65.00 71 LEU A C 1
ATOM 579 O O . LEU A 1 71 ? 29.090 -17.098 -37.076 1.00 65.00 71 LEU A O 1
ATOM 583 N N . VAL A 1 72 ? 29.078 -15.574 -38.721 1.00 65.38 72 VAL A N 1
ATOM 584 C CA . VAL A 1 72 ? 27.904 -14.825 -38.241 1.00 65.38 72 VAL A CA 1
ATOM 585 C C . VAL A 1 72 ? 26.600 -15.435 -38.770 1.00 65.38 72 VAL A C 1
ATOM 587 O O . VAL A 1 72 ? 25.572 -15.353 -38.095 1.00 65.38 72 VAL A O 1
ATOM 590 N N . LEU A 1 73 ? 26.632 -16.067 -39.949 1.00 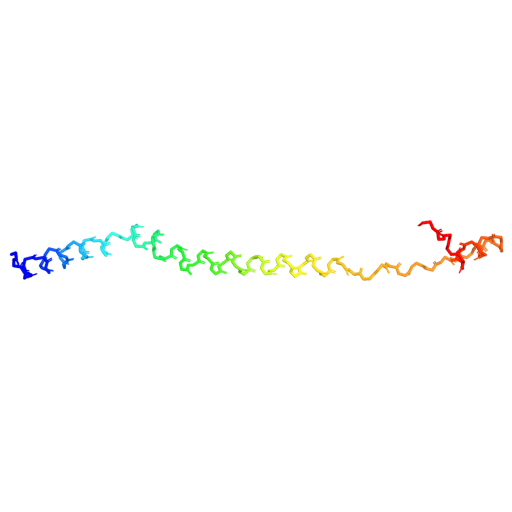65.44 73 LEU A N 1
ATOM 591 C CA . LEU A 1 73 ? 25.468 -16.713 -40.567 1.00 65.44 73 LEU A CA 1
ATOM 592 C C . LEU A 1 73 ? 25.169 -18.119 -40.014 1.00 65.44 73 LEU A C 1
ATOM 594 O O . LEU A 1 73 ? 24.014 -18.542 -40.082 1.00 65.44 73 LEU A O 1
ATOM 598 N N . ASP A 1 74 ? 26.153 -18.809 -39.424 1.00 59.28 74 ASP A N 1
ATOM 599 C CA . ASP A 1 74 ? 25.964 -20.100 -38.746 1.00 59.28 74 ASP A CA 1
ATOM 600 C C . ASP A 1 74 ? 26.454 -20.025 -37.284 1.00 59.28 74 ASP A C 1
ATOM 602 O O . ASP A 1 74 ? 27.626 -20.287 -36.994 1.00 59.28 74 ASP A O 1
ATOM 606 N N . PRO A 1 75 ? 25.596 -19.603 -36.333 1.00 58.16 75 PRO A N 1
ATOM 607 C CA . PRO A 1 75 ? 25.997 -19.504 -34.938 1.00 58.16 75 PRO A CA 1
ATOM 608 C C . PRO A 1 75 ? 26.337 -20.904 -34.399 1.00 58.16 75 PRO A C 1
ATOM 610 O O . PRO A 1 75 ? 25.504 -21.813 -34.502 1.00 58.16 75 PRO A O 1
ATOM 613 N N . PRO A 1 76 ? 27.518 -21.106 -33.782 1.00 52.75 76 PRO A N 1
ATOM 614 C CA . PRO A 1 76 ? 27.870 -22.391 -33.200 1.00 52.75 76 PRO A CA 1
ATOM 615 C C . PRO A 1 76 ? 26.846 -22.741 -32.120 1.00 52.75 76 PRO A C 1
ATOM 617 O O . PRO A 1 76 ? 26.692 -22.031 -31.126 1.00 52.75 76 PRO A O 1
ATOM 620 N N . ARG A 1 77 ? 26.121 -23.841 -32.342 1.00 58.06 77 ARG A N 1
ATOM 621 C CA . ARG A 1 77 ? 25.227 -24.437 -31.350 1.00 58.06 77 ARG A CA 1
ATOM 622 C C . ARG A 1 77 ? 26.091 -25.005 -30.225 1.00 58.06 77 ARG A C 1
ATOM 624 O O . ARG A 1 77 ? 26.597 -26.118 -30.353 1.00 58.06 77 ARG A O 1
ATOM 631 N N . VAL A 1 78 ? 26.281 -24.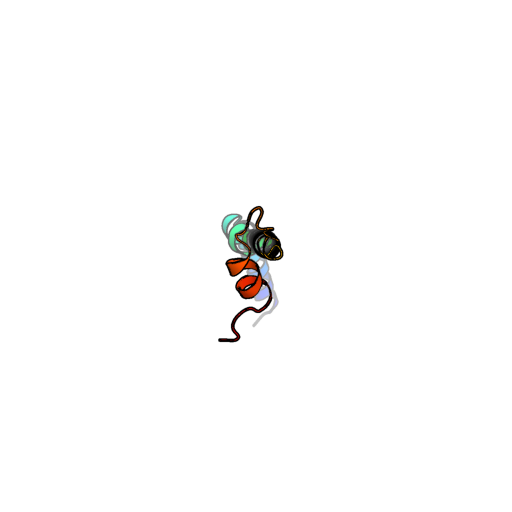224 -29.166 1.00 50.16 78 VAL A N 1
ATOM 632 C CA . VAL A 1 78 ? 26.840 -24.676 -27.884 1.00 50.16 78 VAL A CA 1
ATOM 633 C C . VAL A 1 78 ? 25.761 -24.562 -26.824 1.00 50.16 78 VAL A C 1
ATOM 635 O O . VAL A 1 78 ? 25.124 -23.487 -26.762 1.00 50.16 78 VAL A O 1
#

Radius of gyration: 32.47 Å; Cα contacts (8 Å, |Δi|>4): 9; chains: 1; bounding box: 65×36×78 Å

Mean predicted aligned error: 13.89 Å

Solvent-accessible surface area (backbone atoms only — not comparable to full-atom values): 4861 Å² total; per-residue (Å²): 133,66,64,69,59,54,54,54,49,50,54,52,53,48,52,54,50,67,66,34,57,67,57,45,38,62,72,48,50,39,56,66,51,49,50,59,50,51,50,53,51,52,53,52,53,56,50,55,59,53,66,68,65,57,77,79,80,87,78,81,87,81,85,72,58,82,84,52,54,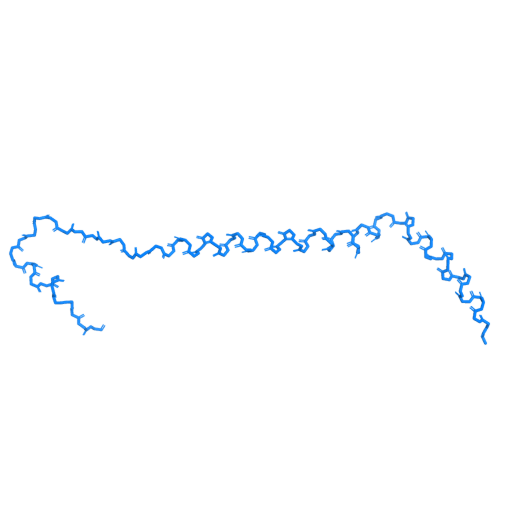66,58,69,75,52,69,82,90,122

pLDDT: mean 80.47, std 12.89, range [50.16, 98.06]

Secondary structure (DSSP, 8-state):
--HHHHHHHHHHHHHHHHH-HHHHIIIIIHHHHHHHHHHHHHHHHHHHHHHT-PPPP-PPP-S--HHHHHHHHS----

Foldseek 3Di:
DDVVVVVVVCVVVVVVCVVPPVNCCVVPVCCVPVVVVVVVVVVVVVVVVVVVPDPDPPDDDPDDDPVCVVCVVDPPDD